Protein AF-R5V562-F1 (afdb_monomer)

Foldseek 3Di:
DVVVCVVQVHADDDPDAPPVRDGGDCVVVDQWPPQAQAAGPPHGAGWHWDADPNDIDIDHCVVDDDD

Mean predicted aligned error: 4.59 Å

Radius of gyration: 13.8 Å; Cα contacts (8 Å, |Δi|>4): 90; chains: 1; bounding box: 28×24×37 Å

Structure (mmCIF, N/CA/C/O backbone):
data_AF-R5V562-F1
#
_entry.id   AF-R5V562-F1
#
loop_
_atom_site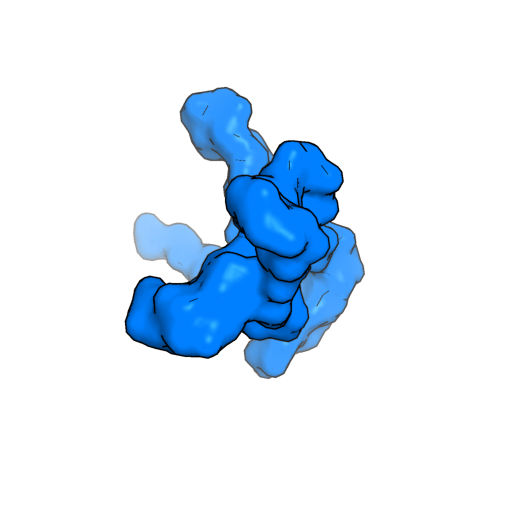.group_PDB
_atom_site.id
_atom_site.type_symbol
_atom_site.label_atom_id
_atom_site.label_alt_id
_atom_site.label_comp_id
_atom_site.label_asym_id
_atom_site.label_entity_id
_atom_site.label_seq_id
_atom_site.pdbx_PDB_ins_code
_atom_site.Cartn_x
_atom_site.Cartn_y
_atom_site.Cartn_z
_atom_site.occupancy
_atom_site.B_iso_or_equiv
_atom_site.auth_seq_id
_atom_site.auth_comp_id
_atom_site.auth_asym_id
_atom_site.auth_atom_id
_atom_site.pdbx_PDB_model_num
ATOM 1 N N . MET A 1 1 ? 12.277 0.524 4.385 1.00 80.81 1 MET A N 1
ATOM 2 C CA . MET A 1 1 ? 11.407 0.451 3.185 1.00 80.81 1 MET A CA 1
ATOM 3 C C . MET A 1 1 ? 12.195 0.719 1.904 1.00 80.81 1 MET A C 1
ATOM 5 O O . MET A 1 1 ? 12.269 -0.184 1.086 1.00 80.81 1 MET A O 1
ATOM 9 N N . LEU A 1 2 ? 12.823 1.895 1.742 1.00 89.25 2 LEU A N 1
ATOM 10 C CA . LEU A 1 2 ? 13.474 2.290 0.481 1.00 89.25 2 LEU A CA 1
ATOM 11 C C . LEU A 1 2 ? 14.630 1.374 0.039 1.00 89.25 2 LEU A C 1
ATOM 13 O O . LEU A 1 2 ? 14.609 0.898 -1.088 1.00 89.25 2 LEU A O 1
ATOM 17 N N . SER A 1 3 ? 15.594 1.057 0.911 1.00 93.25 3 SER A N 1
ATOM 18 C CA . SER A 1 3 ? 16.748 0.220 0.526 1.00 93.25 3 SER A CA 1
ATOM 19 C C . SER A 1 3 ? 16.337 -1.174 0.038 1.00 93.25 3 SER A C 1
ATOM 21 O O . SER A 1 3 ? 16.842 -1.644 -0.976 1.00 93.25 3 SER A O 1
ATOM 23 N N . LYS A 1 4 ? 15.352 -1.799 0.703 1.00 91.00 4 LYS A N 1
ATOM 24 C CA . LYS A 1 4 ? 14.781 -3.091 0.282 1.00 91.00 4 LYS A CA 1
ATOM 25 C C . LYS A 1 4 ? 14.050 -2.978 -1.062 1.00 91.00 4 LYS A C 1
ATOM 27 O O . LYS A 1 4 ? 14.142 -3.882 -1.882 1.00 91.00 4 LYS A O 1
ATOM 32 N N . ALA A 1 5 ? 13.359 -1.862 -1.307 1.00 90.75 5 ALA A N 1
ATOM 33 C CA . ALA A 1 5 ? 12.714 -1.609 -2.592 1.00 90.75 5 ALA A CA 1
ATOM 34 C C . ALA A 1 5 ? 13.735 -1.483 -3.730 1.00 90.75 5 ALA A C 1
ATOM 36 O O . ALA A 1 5 ? 13.523 -2.069 -4.783 1.00 90.75 5 ALA A O 1
ATOM 3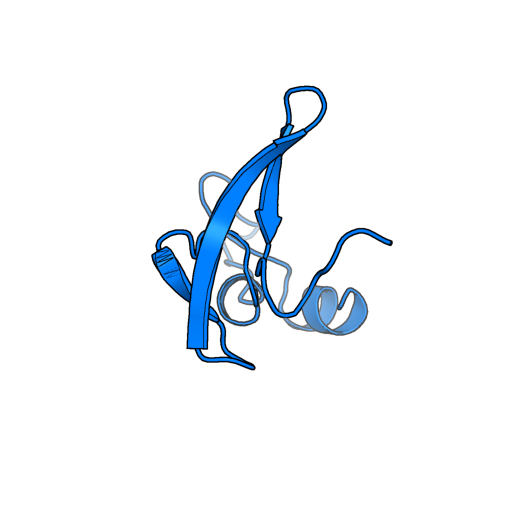7 N N . ILE A 1 6 ? 14.858 -0.792 -3.507 1.00 90.50 6 ILE A N 1
ATOM 38 C CA . ILE A 1 6 ? 15.952 -0.689 -4.487 1.00 90.50 6 ILE A CA 1
ATOM 39 C C . ILE A 1 6 ? 16.538 -2.075 -4.782 1.00 90.50 6 ILE A C 1
ATOM 41 O O . ILE A 1 6 ? 16.677 -2.443 -5.944 1.00 90.50 6 ILE A O 1
ATOM 45 N N . GLN A 1 7 ? 16.814 -2.869 -3.742 1.00 91.38 7 GLN A N 1
ATOM 46 C CA . GLN A 1 7 ? 17.336 -4.234 -3.888 1.00 91.38 7 GLN A CA 1
ATOM 47 C C . GLN A 1 7 ? 16.401 -5.155 -4.683 1.00 91.38 7 GLN A C 1
ATOM 49 O O . GLN A 1 7 ? 16.875 -6.020 -5.410 1.00 91.38 7 GLN A O 1
ATOM 54 N N . LEU A 1 8 ? 15.084 -4.967 -4.560 1.00 90.25 8 LEU A N 1
ATOM 55 C CA . LEU A 1 8 ? 14.068 -5.761 -5.257 1.00 90.25 8 LEU A CA 1
ATOM 56 C C . LEU A 1 8 ? 13.618 -5.149 -6.594 1.00 90.25 8 LEU A C 1
ATOM 58 O O . LEU A 1 8 ? 12.613 -5.588 -7.146 1.00 90.25 8 LEU A O 1
ATOM 62 N N . GLY A 1 9 ? 14.321 -4.141 -7.119 1.00 89.31 9 GLY A N 1
ATOM 63 C CA . GLY A 1 9 ? 14.000 -3.544 -8.421 1.00 89.31 9 GLY A CA 1
ATOM 64 C C . GLY A 1 9 ? 12.723 -2.693 -8.437 1.00 89.31 9 GLY A C 1
ATOM 65 O O . GLY A 1 9 ? 12.132 -2.477 -9.489 1.00 89.31 9 GLY A O 1
ATOM 66 N N . GLY A 1 10 ? 12.280 -2.198 -7.281 1.00 88.75 10 GLY A N 1
ATOM 67 C CA . GLY A 1 10 ? 11.058 -1.409 -7.139 1.00 88.75 10 GLY A CA 1
ATOM 68 C C . GLY A 1 10 ? 9.783 -2.255 -7.163 1.00 88.75 10 GLY A C 1
ATOM 69 O O . GLY A 1 10 ? 9.821 -3.467 -6.960 1.00 88.75 10 GLY A O 1
ATOM 70 N N . SER A 1 11 ? 8.636 -1.601 -7.362 1.00 87.25 11 SER A N 1
ATOM 71 C CA . SER A 1 11 ? 7.325 -2.258 -7.434 1.00 87.25 11 SER A CA 1
ATOM 72 C C . SER A 1 11 ? 6.732 -2.141 -8.835 1.00 87.25 11 SER A C 1
ATOM 74 O O . SER A 1 11 ? 6.482 -1.025 -9.293 1.00 87.25 11 SER A O 1
ATOM 76 N N . THR A 1 12 ? 6.378 -3.267 -9.449 1.00 86.94 12 THR A N 1
ATOM 77 C CA . THR A 1 12 ? 5.494 -3.294 -10.623 1.00 86.94 12 THR A CA 1
ATOM 78 C C . THR A 1 12 ? 4.066 -3.577 -10.160 1.00 86.94 12 THR A C 1
ATOM 80 O O . THR A 1 12 ? 3.793 -4.613 -9.561 1.00 86.94 12 THR A O 1
ATOM 83 N N . ILE A 1 13 ? 3.144 -2.630 -10.377 1.00 79.62 13 ILE A N 1
ATOM 84 C CA . ILE A 1 13 ? 1.755 -2.748 -9.881 1.00 79.62 13 ILE A CA 1
ATOM 85 C C . ILE A 1 13 ? 0.715 -2.666 -11.002 1.00 79.62 13 ILE A C 1
ATOM 87 O O . ILE A 1 13 ? -0.275 -3.394 -10.965 1.00 79.62 13 ILE A O 1
ATOM 91 N N . LYS A 1 14 ? 0.883 -1.749 -11.964 1.00 75.69 14 LYS A N 1
ATOM 92 C CA . LYS A 1 14 ? -0.075 -1.566 -13.069 1.00 75.69 14 LYS A CA 1
ATOM 93 C C . LYS A 1 14 ? 0.604 -1.359 -14.415 1.00 75.69 14 LYS A C 1
ATOM 95 O O . LYS A 1 14 ? 0.615 -2.269 -15.220 1.00 75.69 14 LYS A O 1
ATOM 100 N N . SER A 1 15 ? 1.118 -0.159 -14.662 1.00 73.88 15 SER A N 1
ATOM 101 C CA . SER A 1 15 ? 1.628 0.247 -15.980 1.00 73.88 15 SER A CA 1
ATOM 102 C C . SER A 1 15 ? 3.127 0.533 -15.985 1.00 73.88 15 SER A C 1
ATOM 104 O O . SER A 1 15 ? 3.653 1.012 -16.983 1.00 73.88 15 SER A O 1
ATOM 106 N N . TYR A 1 16 ? 3.799 0.319 -14.854 1.00 69.56 16 TYR A N 1
ATOM 107 C CA . TYR A 1 16 ? 5.234 0.532 -14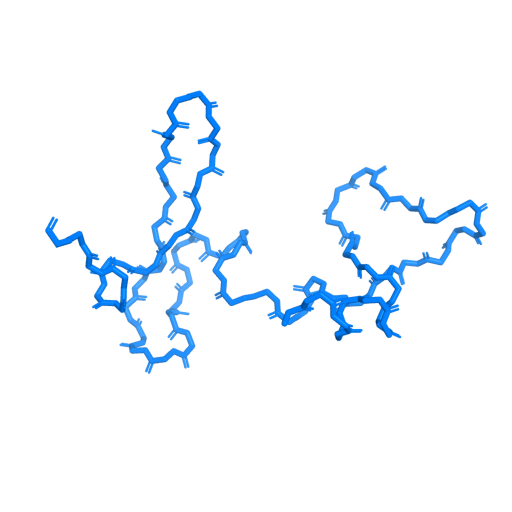.739 1.00 69.56 16 TYR A CA 1
ATOM 108 C C . TYR A 1 16 ? 5.962 -0.783 -14.994 1.00 69.56 16 TYR A C 1
ATOM 110 O O . TYR A 1 16 ? 5.737 -1.740 -14.262 1.00 69.56 16 TYR A O 1
ATOM 118 N N . HIS A 1 17 ? 6.847 -0.780 -15.983 1.00 67.81 17 HIS A N 1
ATOM 119 C CA . HIS A 1 17 ? 7.824 -1.829 -16.251 1.00 67.81 17 HIS A CA 1
ATOM 120 C C . HIS A 1 17 ? 9.198 -1.163 -16.375 1.00 67.81 17 HIS A C 1
ATOM 122 O O . HIS A 1 17 ? 9.283 0.012 -16.750 1.00 67.81 17 HIS A O 1
ATOM 128 N N . SER A 1 18 ? 10.277 -1.881 -16.057 1.00 70.50 18 SER A N 1
ATOM 129 C CA . SER A 1 18 ? 11.620 -1.357 -16.330 1.00 70.50 18 SER A CA 1
ATOM 130 C C . SER A 1 18 ? 11.857 -1.240 -17.840 1.00 70.50 18 SER A C 1
ATOM 132 O O . SER A 1 18 ? 11.204 -1.915 -18.637 1.00 70.50 18 SER A O 1
ATOM 134 N N . ALA A 1 19 ? 12.819 -0.407 -18.249 1.00 74.38 19 ALA A N 1
ATOM 135 C CA . ALA A 1 19 ? 13.198 -0.269 -19.660 1.00 74.38 19 ALA A CA 1
ATOM 136 C C . ALA A 1 19 ? 13.662 -1.602 -20.283 1.00 74.38 19 ALA A C 1
ATOM 138 O O . ALA A 1 19 ? 13.574 -1.792 -21.491 1.00 74.38 19 ALA A O 1
ATOM 139 N N . GLN A 1 20 ? 14.131 -2.529 -19.447 1.00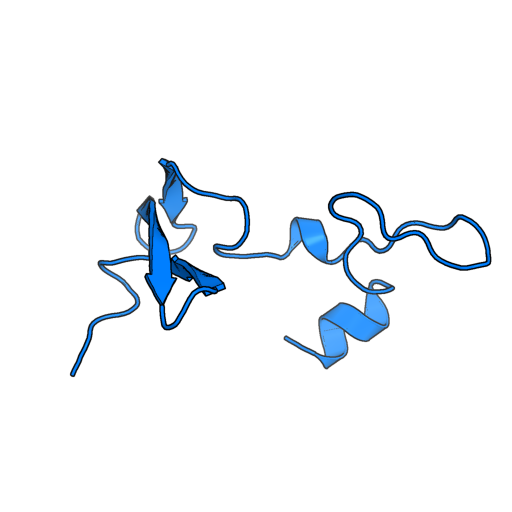 77.25 20 GLN A N 1
ATOM 140 C CA . GLN A 1 20 ? 14.559 -3.877 -19.808 1.00 77.25 20 GLN A CA 1
ATOM 141 C C . GLN A 1 20 ? 13.407 -4.899 -19.786 1.00 77.25 20 GLN A C 1
ATOM 143 O O . GLN A 1 20 ? 13.637 -6.077 -20.038 1.00 77.25 20 GLN A O 1
ATOM 148 N N . GLY A 1 21 ? 12.180 -4.478 -19.458 1.00 78.38 21 GLY A N 1
ATOM 149 C CA . GLY A 1 21 ? 11.007 -5.352 -19.356 1.00 78.38 21 GLY A CA 1
ATOM 150 C C . GLY A 1 21 ? 10.999 -6.262 -18.123 1.00 78.38 21 GLY A C 1
ATOM 151 O O . GLY A 1 21 ? 10.176 -7.165 -18.036 1.00 78.38 21 GLY A O 1
ATOM 152 N N . ILE A 1 22 ? 11.908 -6.040 -17.170 1.00 79.44 22 ILE A N 1
ATOM 153 C CA . ILE A 1 22 ? 11.991 -6.794 -15.916 1.00 79.44 22 ILE A CA 1
ATOM 154 C C . ILE A 1 22 ? 11.113 -6.114 -14.865 1.00 79.44 22 ILE A C 1
ATOM 156 O O . ILE A 1 22 ? 11.262 -4.915 -14.604 1.00 79.44 22 ILE A O 1
ATOM 160 N N . ASP A 1 23 ? 10.224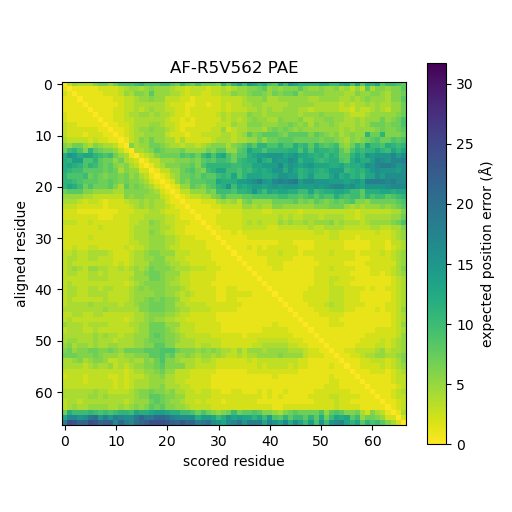 -6.883 -14.248 1.00 84.75 23 ASP A N 1
ATOM 161 C CA . ASP A 1 23 ? 9.379 -6.398 -13.165 1.00 84.75 23 ASP A CA 1
ATOM 162 C C . ASP A 1 23 ? 10.137 -6.341 -11.840 1.00 84.75 23 ASP A C 1
ATOM 164 O O . ASP A 1 23 ? 10.854 -7.270 -11.464 1.00 84.75 23 ASP A O 1
ATOM 168 N N . GLY A 1 24 ? 9.930 -5.249 -11.104 1.00 86.94 24 GLY A N 1
ATOM 169 C CA . GLY A 1 24 ? 10.323 -5.184 -9.702 1.00 86.94 24 GLY A CA 1
ATOM 170 C C . GLY A 1 24 ? 9.503 -6.168 -8.869 1.00 86.94 24 GLY A C 1
ATOM 171 O O . GLY A 1 24 ? 8.423 -6.589 -9.282 1.00 86.94 24 GLY A O 1
ATOM 172 N N . LEU A 1 25 ? 10.001 -6.544 -7.692 1.00 90.00 25 LEU A N 1
ATOM 173 C CA . LEU A 1 25 ? 9.369 -7.523 -6.797 1.00 90.00 25 LEU A CA 1
ATOM 174 C C . LEU A 1 25 ? 8.877 -6.918 -5.477 1.00 90.00 25 LEU A C 1
ATOM 176 O O . LEU A 1 25 ? 8.248 -7.607 -4.669 1.00 90.00 25 LEU A O 1
ATOM 180 N N . PHE A 1 26 ? 9.119 -5.630 -5.234 1.00 92.88 26 PHE A N 1
ATOM 181 C CA . PHE A 1 26 ? 8.784 -4.990 -3.963 1.00 92.88 26 PHE A CA 1
ATOM 182 C C . PHE A 1 26 ? 7.271 -4.882 -3.712 1.00 92.88 26 PHE A C 1
ATOM 184 O O . PHE A 1 26 ? 6.849 -4.735 -2.565 1.00 92.88 26 PHE A O 1
ATOM 191 N N . GLN A 1 27 ? 6.421 -5.035 -4.733 1.00 89.81 27 GLN A N 1
ATOM 192 C CA . GLN A 1 27 ? 4.966 -5.115 -4.560 1.00 89.81 27 GLN A CA 1
ATOM 193 C C . GLN A 1 27 ? 4.543 -6.244 -3.608 1.00 89.81 27 GLN A C 1
ATOM 195 O O . GLN A 1 27 ? 3.547 -6.102 -2.896 1.00 89.81 27 GLN A O 1
ATOM 200 N N . ASN A 1 28 ? 5.328 -7.323 -3.535 1.00 89.38 28 ASN A N 1
ATOM 201 C CA . ASN A 1 28 ? 5.074 -8.458 -2.646 1.00 89.38 28 ASN A CA 1
ATOM 202 C C . ASN A 1 28 ? 5.321 -8.107 -1.168 1.00 89.38 28 ASN A C 1
ATOM 204 O O . ASN A 1 28 ? 4.727 -8.707 -0.275 1.00 89.38 28 ASN A O 1
ATOM 208 N N . GLU A 1 29 ? 6.133 -7.082 -0.915 1.00 93.06 29 GLU A N 1
ATOM 209 C CA . GLU A 1 29 ? 6.513 -6.595 0.414 1.00 93.06 29 GLU A CA 1
ATOM 210 C C . GLU A 1 29 ? 5.585 -5.481 0.929 1.00 93.06 29 GLU A C 1
ATOM 212 O O . GLU A 1 29 ? 5.719 -5.012 2.061 1.00 93.06 29 GLU A O 1
ATOM 217 N N . LEU A 1 30 ? 4.625 -5.018 0.117 1.00 92.81 30 LEU A N 1
ATOM 218 C CA . LEU A 1 30 ? 3.728 -3.929 0.504 1.00 92.81 30 LEU A CA 1
ATOM 219 C C . LEU A 1 30 ? 2.806 -4.369 1.641 1.00 92.81 30 LEU A C 1
ATOM 221 O O . LEU A 1 30 ? 1.994 -5.279 1.490 1.00 92.81 30 LEU A O 1
ATOM 225 N N . MET A 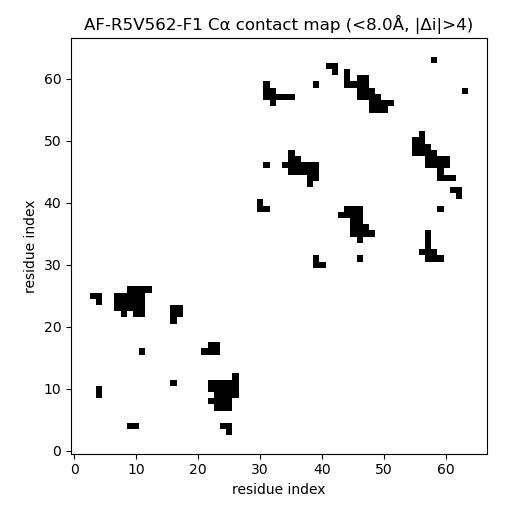1 31 ? 2.866 -3.673 2.774 1.00 95.25 31 MET A N 1
ATOM 226 C CA . MET A 1 31 ? 2.068 -4.027 3.955 1.00 95.25 31 MET A CA 1
ATOM 227 C C . MET A 1 31 ? 0.582 -3.680 3.799 1.00 95.25 31 MET A C 1
ATOM 229 O O . MET A 1 31 ? -0.273 -4.443 4.241 1.00 95.25 31 MET A O 1
ATOM 233 N N . VAL A 1 32 ? 0.269 -2.553 3.146 1.00 96.88 32 VAL A N 1
ATOM 234 C CA . VAL A 1 32 ? -1.106 -2.010 3.079 1.00 96.88 32 VAL A CA 1
ATOM 235 C C . VAL A 1 32 ? -1.554 -1.591 1.676 1.00 96.88 32 VAL A C 1
ATOM 237 O O . VAL A 1 32 ? -2.739 -1.667 1.347 1.00 96.88 32 VAL A O 1
ATOM 240 N N . TYR A 1 33 ? -0.634 -1.148 0.818 1.00 95.81 33 TYR A N 1
ATOM 241 C CA . TYR A 1 33 ? -0.986 -0.615 -0.497 1.00 95.81 33 TYR A CA 1
ATOM 242 C C . TYR A 1 33 ? -1.602 -1.698 -1.394 1.00 95.81 33 TYR A C 1
ATOM 244 O O . TYR A 1 33 ? -1.065 -2.796 -1.509 1.00 95.81 33 TYR A O 1
ATOM 252 N N . GLY A 1 34 ? -2.745 -1.398 -2.021 1.00 93.88 34 GLY A N 1
ATOM 253 C CA . GLY A 1 34 ? -3.466 -2.352 -2.874 1.00 93.88 34 GLY A CA 1
ATOM 254 C C . GLY A 1 34 ? -4.147 -3.497 -2.112 1.00 93.88 34 GLY A C 1
ATOM 255 O O . GLY A 1 34 ? -4.761 -4.360 -2.731 1.00 93.88 34 GLY A O 1
ATOM 256 N N . LYS A 1 35 ? -4.087 -3.500 -0.774 1.00 96.25 35 LYS A N 1
ATOM 257 C CA . LYS A 1 35 ? -4.620 -4.565 0.087 1.00 96.25 35 LYS A CA 1
ATOM 258 C C . LYS A 1 35 ? -5.956 -4.206 0.751 1.00 96.25 35 LYS A C 1
ATOM 260 O O . LYS A 1 35 ? -6.300 -4.818 1.752 1.00 96.25 35 LYS A O 1
ATOM 265 N N . LYS A 1 36 ? -6.729 -3.247 0.214 1.00 97.31 36 LYS A N 1
ATOM 266 C CA . LYS A 1 36 ? -8.063 -2.885 0.749 1.00 97.31 36 LYS A CA 1
ATOM 267 C C . LYS A 1 36 ? -8.905 -4.149 0.990 1.00 97.31 36 LYS A C 1
ATOM 269 O O . LYS A 1 36 ? -9.068 -4.950 0.075 1.00 97.31 36 LYS A O 1
ATOM 274 N N . GLY A 1 37 ? -9.444 -4.298 2.198 1.00 97.38 37 GLY A N 1
ATOM 275 C CA . GLY A 1 37 ? -10.272 -5.431 2.621 1.00 97.38 37 GLY A CA 1
ATOM 276 C C . GLY A 1 37 ? -9.496 -6.689 3.024 1.00 97.38 37 GLY A C 1
ATOM 277 O O . GLY A 1 37 ? -10.078 -7.568 3.650 1.00 97.38 37 GLY A O 1
ATOM 278 N N . LYS A 1 38 ? -8.194 -6.785 2.725 1.00 97.94 38 LYS A N 1
ATOM 279 C CA . LYS A 1 38 ? -7.349 -7.890 3.199 1.00 97.94 38 LYS A CA 1
ATOM 280 C C . LYS A 1 38 ? -6.961 -7.672 4.669 1.00 97.94 38 LYS A C 1
ATOM 282 O O . LYS A 1 38 ? -6.875 -6.516 5.096 1.00 97.94 38 LYS A O 1
ATOM 287 N N . PRO A 1 39 ? -6.700 -8.748 5.432 1.00 98.06 39 PRO A N 1
ATOM 288 C CA . PRO A 1 39 ? -6.261 -8.631 6.817 1.00 98.06 39 PRO A CA 1
ATOM 289 C C . PRO A 1 39 ? -4.912 -7.912 6.907 1.00 98.06 39 PRO A C 1
ATOM 291 O O . PRO A 1 39 ? -3.998 -8.160 6.116 1.00 98.06 39 PRO A O 1
ATOM 294 N N . CYS A 1 40 ? -4.784 -7.019 7.887 1.00 97.69 40 CYS A N 1
ATOM 295 C CA . CYS A 1 40 ? -3.510 -6.415 8.245 1.00 97.69 40 CYS A CA 1
ATOM 296 C C . CYS A 1 40 ? -2.512 -7.515 8.653 1.00 97.69 40 CYS A C 1
ATOM 298 O O . CYS A 1 40 ? -2.853 -8.341 9.497 1.00 97.69 40 CYS A O 1
ATOM 300 N N . PRO A 1 41 ? -1.268 -7.505 8.144 1.00 96.56 41 PRO A N 1
ATOM 301 C CA . PRO A 1 41 ? -0.255 -8.504 8.503 1.00 96.56 41 PRO A CA 1
ATOM 302 C C . PRO A 1 41 ? 0.221 -8.425 9.966 1.00 96.56 41 PRO A C 1
ATOM 304 O O . PRO A 1 41 ? 0.998 -9.272 10.387 1.00 96.56 41 PRO A O 1
ATOM 307 N N . ILE A 1 42 ? -0.201 -7.404 10.724 1.00 97.44 42 ILE A N 1
ATOM 308 C CA . ILE A 1 42 ? 0.171 -7.209 12.134 1.00 97.44 42 ILE A CA 1
ATOM 309 C C . ILE A 1 42 ? -0.999 -7.571 13.055 1.00 97.44 42 ILE A C 1
ATOM 311 O O . ILE A 1 42 ? -0.851 -8.403 13.941 1.00 97.44 42 ILE A O 1
ATOM 315 N N . CYS A 1 43 ? -2.167 -6.947 12.861 1.00 97.56 43 CYS A N 1
ATOM 316 C CA . CYS A 1 43 ? -3.303 -7.092 13.782 1.00 97.56 43 CYS A CA 1
ATOM 317 C C . CYS A 1 43 ? -4.539 -7.764 13.169 1.00 97.56 43 CYS A C 1
ATOM 319 O O . CYS A 1 43 ? -5.591 -7.776 13.798 1.00 97.56 43 CYS A O 1
ATOM 321 N N . HIS A 1 44 ? -4.453 -8.244 11.927 1.00 97.75 44 HIS A N 1
ATOM 322 C CA . HIS A 1 44 ? -5.525 -8.918 11.179 1.00 97.75 44 HIS A CA 1
ATOM 323 C C . HIS A 1 44 ? -6.793 -8.100 10.880 1.00 97.75 44 HIS A C 1
ATOM 325 O O . HIS A 1 44 ? -7.616 -8.539 10.081 1.00 97.75 44 HIS A O 1
ATOM 331 N N . GLN A 1 45 ? -6.918 -6.878 11.405 1.00 97.62 45 GLN A N 1
ATOM 332 C CA . GLN A 1 45 ? -8.005 -5.965 11.047 1.00 97.62 45 GLN A CA 1
ATOM 333 C C . GLN A 1 45 ? -7.970 -5.647 9.540 1.00 97.62 45 GLN A C 1
ATOM 335 O O . GLN A 1 45 ? -6.878 -5.442 8.996 1.00 97.62 45 GLN A O 1
ATOM 340 N N . PRO A 1 46 ? -9.122 -5.573 8.846 1.00 98.25 46 PRO A N 1
ATOM 341 C CA . PRO A 1 46 ? -9.147 -5.250 7.425 1.00 98.25 46 PRO A CA 1
ATOM 342 C C . PRO A 1 46 ? -8.493 -3.899 7.110 1.00 98.25 46 PRO A C 1
ATOM 344 O O . PRO A 1 46 ? -8.792 -2.880 7.735 1.00 98.25 46 PRO A O 1
ATOM 347 N N . ILE A 1 47 ? -7.621 -3.880 6.100 1.00 98.38 47 ILE A N 1
ATOM 348 C CA . ILE A 1 47 ? -7.010 -2.650 5.587 1.00 98.38 47 ILE A CA 1
ATOM 349 C C . ILE A 1 47 ? -8.069 -1.788 4.902 1.00 98.38 47 ILE A C 1
ATOM 351 O O . ILE A 1 47 ? -8.844 -2.266 4.066 1.00 98.38 47 ILE A O 1
ATOM 355 N N . VAL A 1 48 ? -8.054 -0.489 5.189 1.00 97.75 48 VAL A N 1
ATOM 356 C CA . VAL A 1 48 ? -8.976 0.482 4.596 1.00 97.75 48 VAL A CA 1
ATOM 357 C C . VAL A 1 48 ? -8.284 1.302 3.510 1.00 97.75 48 VAL A C 1
ATOM 359 O O . VAL A 1 48 ? -7.059 1.431 3.476 1.00 97.75 48 VAL A O 1
ATOM 362 N N . LYS A 1 49 ? -9.083 1.854 2.592 1.00 97.69 49 LYS A N 1
ATOM 363 C CA . LYS A 1 49 ? -8.628 2.803 1.572 1.00 97.69 49 LYS A CA 1
ATOM 364 C C . LYS A 1 49 ? -9.500 4.048 1.631 1.00 97.69 49 LYS A C 1
ATOM 366 O O . LYS A 1 49 ? -10.703 3.944 1.401 1.00 97.69 49 LYS A O 1
ATOM 371 N N . ILE A 1 50 ? -8.879 5.196 1.863 1.00 96.38 50 ILE A N 1
ATOM 372 C CA . ILE A 1 50 ? -9.521 6.514 1.899 1.00 96.38 50 ILE A CA 1
ATOM 373 C C . ILE A 1 50 ? -8.918 7.433 0.833 1.00 96.38 50 ILE A C 1
ATOM 375 O O . ILE A 1 50 ? -7.997 7.047 0.104 1.00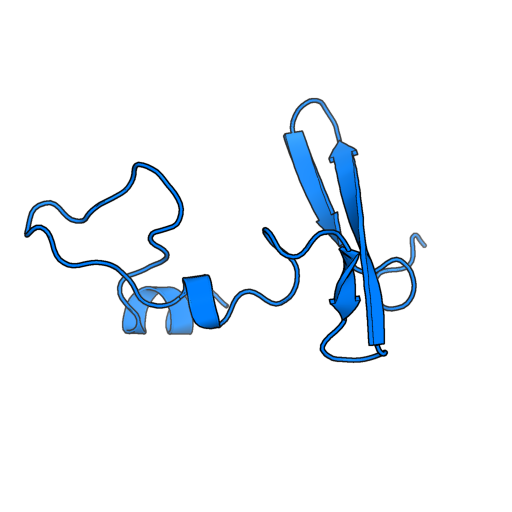 96.38 50 ILE A O 1
ATOM 379 N N . LYS A 1 51 ? -9.439 8.657 0.733 1.00 97.12 51 LYS A N 1
ATOM 380 C CA . LYS A 1 51 ? -8.881 9.720 -0.104 1.00 97.12 51 LYS A CA 1
ATOM 381 C C . LYS A 1 51 ? -8.404 10.853 0.801 1.00 97.12 51 LYS A C 1
ATOM 383 O O . LYS A 1 51 ? -9.213 11.427 1.514 1.00 97.12 51 LYS A O 1
ATOM 388 N N . VAL A 1 52 ? -7.115 11.177 0.750 1.00 95.38 52 VAL A N 1
ATOM 389 C CA . VAL A 1 52 ? -6.510 12.288 1.499 1.00 95.38 52 VAL A CA 1
ATOM 390 C C . VAL A 1 52 ? -5.987 13.296 0.489 1.00 95.3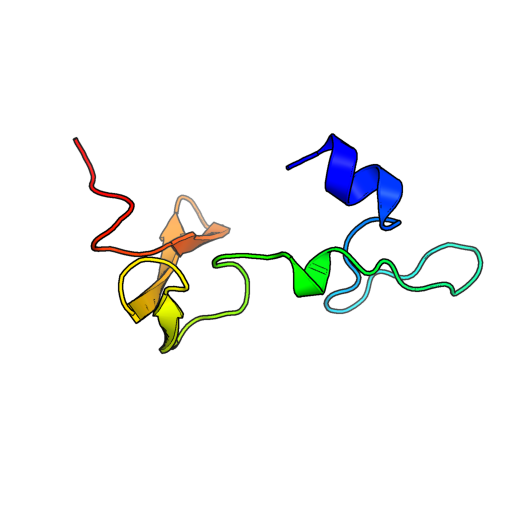8 52 VAL A C 1
ATOM 392 O O . VAL A 1 52 ? -5.144 12.955 -0.343 1.00 95.38 52 VAL A O 1
ATOM 395 N N . SER A 1 53 ? -6.531 14.514 0.507 1.00 95.69 53 SER A N 1
ATOM 396 C CA . SER A 1 53 ? -6.163 15.592 -0.428 1.00 95.69 53 SER A CA 1
ATOM 397 C C . SER A 1 53 ? -6.127 15.128 -1.892 1.00 95.69 53 SER A C 1
ATOM 399 O O . SER A 1 53 ? -5.162 15.345 -2.622 1.00 95.69 53 SER A O 1
ATOM 401 N N . GLY A 1 54 ? -7.159 14.386 -2.304 1.00 94.50 54 GLY A N 1
ATOM 402 C CA . GLY A 1 54 ? -7.291 13.856 -3.664 1.00 94.50 54 GLY A CA 1
ATOM 403 C C . GLY A 1 54 ? -6.503 12.572 -3.965 1.00 94.50 54 GLY A C 1
ATOM 404 O O . GLY A 1 54 ? -6.791 11.928 -4.973 1.00 94.50 54 GLY A O 1
ATOM 405 N N . ARG A 1 55 ? -5.583 12.131 -3.097 1.00 95.25 55 ARG A N 1
ATOM 406 C CA . ARG A 1 55 ? -4.770 10.917 -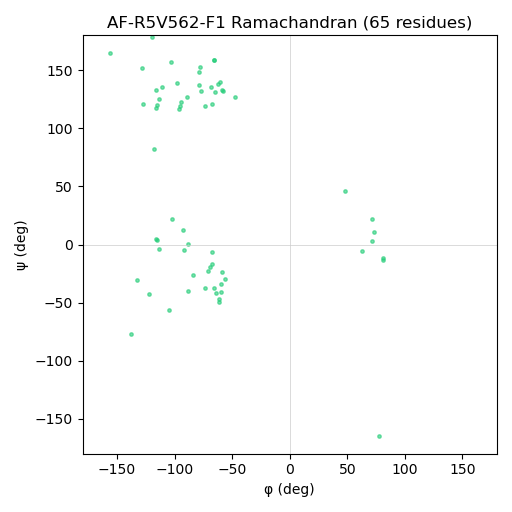3.291 1.00 95.25 55 ARG A CA 1
ATOM 407 C C . ARG A 1 55 ? -5.352 9.716 -2.548 1.00 95.25 55 ARG A C 1
ATOM 409 O O . ARG A 1 55 ? -5.811 9.836 -1.418 1.00 95.25 55 ARG A O 1
ATOM 416 N N . GLY A 1 56 ? -5.343 8.546 -3.189 1.00 96.12 56 GLY A N 1
ATOM 417 C CA . GLY A 1 56 ? -5.790 7.303 -2.559 1.00 96.12 56 GLY A CA 1
ATOM 418 C C . GLY A 1 56 ? -4.769 6.793 -1.541 1.00 96.12 56 GLY A C 1
ATOM 419 O O . GLY A 1 56 ? -3.655 6.447 -1.925 1.00 96.12 56 GLY A O 1
ATOM 420 N N . THR A 1 57 ? -5.172 6.675 -0.280 1.00 96.12 57 THR A N 1
ATOM 421 C CA . THR A 1 57 ? -4.318 6.256 0.841 1.00 96.12 57 THR A CA 1
ATOM 422 C C . THR A 1 57 ? -4.830 4.939 1.407 1.00 96.12 57 THR A C 1
ATOM 424 O O . THR A 1 57 ? -6.031 4.794 1.624 1.00 96.12 57 THR A O 1
ATOM 427 N N . HIS A 1 58 ? -3.936 3.974 1.632 1.00 97.56 58 HIS A N 1
ATOM 428 C CA . HIS A 1 58 ? -4.257 2.703 2.288 1.00 97.56 58 HIS A CA 1
ATOM 429 C C . HIS A 1 58 ? -3.589 2.668 3.659 1.00 97.56 58 HIS A C 1
ATOM 431 O O . HIS A 1 58 ? -2.416 3.027 3.750 1.00 97.56 58 HIS A O 1
ATOM 437 N N . TYR A 1 59 ? -4.302 2.231 4.693 1.00 97.75 59 TYR A N 1
ATOM 438 C CA . TYR A 1 59 ? -3.763 2.128 6.052 1.00 97.75 59 TYR A CA 1
ATOM 439 C C . TYR A 1 59 ? -4.535 1.095 6.886 1.00 97.75 59 TYR A C 1
ATOM 441 O O . TYR A 1 59 ? -5.619 0.647 6.499 1.00 97.75 59 TYR A O 1
ATOM 449 N N . CYS A 1 60 ? -3.960 0.687 8.018 1.00 97.88 60 CYS A N 1
ATOM 450 C CA . CYS A 1 60 ? -4.653 -0.120 9.022 1.00 97.88 60 CYS A CA 1
ATOM 451 C C . CYS A 1 60 ? -5.225 0.795 10.117 1.00 97.88 60 CYS A C 1
ATOM 453 O O . CYS A 1 60 ? -4.426 1.425 10.809 1.00 97.88 60 CYS A O 1
ATOM 455 N N . PRO A 1 61 ? -6.552 0.834 10.347 1.00 96.19 61 PRO A N 1
ATOM 456 C CA . PRO A 1 61 ? -7.148 1.753 11.322 1.00 96.19 61 PRO A CA 1
ATOM 457 C C . PRO A 1 61 ? -6.800 1.407 12.777 1.00 96.19 61 PRO A C 1
ATOM 459 O O . PRO A 1 61 ? -6.908 2.252 13.655 1.00 96.19 61 PRO A O 1
ATOM 462 N N . ASN A 1 62 ? -6.375 0.169 13.046 1.00 96.62 62 ASN A N 1
ATOM 463 C CA . ASN A 1 62 ? -5.970 -0.248 14.387 1.00 96.62 62 ASN A CA 1
ATOM 464 C C . ASN A 1 62 ? -4.477 0.010 14.663 1.00 96.62 62 ASN A C 1
ATOM 466 O O . ASN A 1 62 ? -4.118 0.428 15.760 1.00 96.62 62 ASN A O 1
ATOM 470 N N . CYS A 1 63 ? -3.604 -0.241 13.679 1.00 97.12 63 CYS A N 1
ATOM 471 C CA . CYS A 1 63 ? -2.154 -0.064 13.840 1.00 97.12 63 CYS A CA 1
ATOM 472 C C . CYS A 1 63 ? -1.682 1.375 13.597 1.00 97.12 63 CYS A C 1
ATOM 474 O O . CYS A 1 63 ? -0.632 1.751 14.102 1.00 97.12 63 CYS A O 1
ATOM 476 N N . GLN A 1 64 ? -2.406 2.152 12.789 1.00 94.94 64 GLN A N 1
ATOM 477 C CA . GLN A 1 64 ? -2.073 3.534 12.449 1.00 94.94 64 GLN A CA 1
ATOM 478 C C . GLN A 1 64 ? -3.205 4.428 12.951 1.00 94.94 64 GLN A C 1
ATOM 480 O O . GLN A 1 64 ? -4.137 4.731 12.204 1.00 94.94 64 GLN A O 1
ATOM 485 N N . LYS A 1 65 ? -3.148 4.759 14.241 1.00 89.56 65 LYS A N 1
ATOM 486 C CA . LYS A 1 65 ? -4.097 5.663 14.891 1.00 89.56 65 LYS A CA 1
ATOM 487 C C . LYS A 1 65 ? -3.730 7.110 14.561 1.00 89.56 65 LYS A C 1
ATOM 489 O O . LYS A 1 65 ? -2.561 7.408 14.330 1.00 89.56 65 LYS A O 1
ATOM 494 N N . GLU A 1 66 ? -4.743 7.960 14.489 1.00 73.56 66 GLU A N 1
ATOM 495 C CA . GLU A 1 66 ? -4.555 9.410 14.508 1.00 73.56 66 GLU A CA 1
ATOM 496 C C . GLU A 1 66 ? -4.281 9.800 15.968 1.00 73.56 66 GLU A C 1
ATOM 498 O O . GLU A 1 66 ? -4.969 9.291 16.858 1.00 73.56 66 GLU A O 1
ATOM 503 N N . ASP A 1 67 ? -3.246 10.610 16.199 1.00 53.47 67 ASP A N 1
ATOM 504 C CA . ASP A 1 67 ? -3.008 11.267 17.492 1.00 53.47 67 ASP A CA 1
ATOM 505 C C . ASP A 1 67 ? -3.832 12.560 17.580 1.00 53.47 67 ASP A C 1
ATOM 507 O O . ASP A 1 67 ? -3.928 13.267 16.544 1.00 53.47 67 ASP A O 1
#

Secondary structure (DSSP, 8-state):
-HHHHHHTT-B-SSS---TTSPPPBGGGG-SSTT-TTSBPTTT-PBPEEEEETTEEEEE-TTTS---

Sequence (67 aa):
MLSKAIQLGGSTIKSYHSAQGIDGLFQNELMVYGKKGKPCPICHQPIVKIKVSGRGTHYCPNCQKED

Solvent-accessible surface area (backbone atoms only — not comparable to full-atom values): 4202 Å² total; per-residue (Å²): 114,65,71,61,24,61,76,35,59,31,62,41,86,81,88,58,63,44,99,86,69,52,70,24,54,32,53,81,72,49,79,36,66,94,33,61,69,37,59,29,90,84,77,53,50,54,17,42,71,52,73,56,96,88,39,83,43,50,44,38,73,82,84,57,65,86,132

Nearest PDB structures (foldseek):
  1r2z-assembly1_A  TM=9.673E-01  e=9.308E-08  Geobacillus stearothermophilus
  3gq4-assembly1_A  TM=9.739E-01  e=1.671E-07  Geobacillus stearothermophilus
  1ee8-assembly1_B  TM=9.650E-01  e=1.671E-07  Thermus thermophilus HB8
  3jr5-assembly1_A  TM=9.667E-01  e=2.468E-07  Geobacillus stearothermophilus
  1nnj-assembly1_A  TM=9.227E-01  e=1.852E-06  Lactococcus lactis

pLDDT: mean 90.18, std 9.38, range [53.47, 98.38]